Protein AF-A0A091QB45-F1 (afdb_monomer_lite)

pLDDT: mean 85.7, std 17.79, range [35.28, 98.19]

Secondary structure (DSSP, 8-state):
-EE-TTS-EE--PPPEEEEE-SSSS-EEEEES-HHHHHHHHT--SEEEEEEEE--SSSSPPEEEEEEEEE--------SSHHHHHHHHHHHHHHHHHHHHHHHHHHTS----PPPPPTTTGGGTB--S-SS--PBPEEEE-----SS---------S----S---

Foldseek 3Di:
DAADPVQDDDDDDWAKDWAQDPQARAIDIDTPFPVVVVVCVVFDFKKWFFFFDDDPDDDDTDTHTQDIDGDDDDDDDDDDVVSSVVVRHVVRVVVVVVVVVVVVVVPPPGDDDDDDTPVRLVRFWDPPTDRDIHGDMDGDHDDDDPDDDDDDPPPDDDDDDDDDD

Organism: Merops nubicus (NCBI:txid57421)

Radius of gyration: 21.07 Å; chains: 1; bounding box: 65×30×60 Å

InterPro domains:
  IPR012445 Autophagy-related protein 101 [PF07855] (48-118)
  IPR012445 Autophagy-related protein 101 [PTHR13292] (48-164)

Sequence (165 aa):
FHYKKEGTYSIGTVGTQDVDCDFIDFAYVRVSSEELDRALRKAVGEFKFYQKKKSRWPFSDECIPWELWTIKVNVVNLANEQERQICREKVGEKLCEKIINIVEVMNRHEYLPKMPTQSEVDNVFDTSLKDVQPYLYKISYQITDSLGTSVTTTMRRLIKDTLAL

Structure (mmCIF, N/CA/C/O backbone):
data_AF-A0A091QB45-F1
#
_entry.id   AF-A0A091QB45-F1
#
loop_
_atom_site.group_PDB
_atom_site.id
_atom_site.type_symbol
_atom_site.label_atom_id
_atom_site.label_alt_id
_atom_site.label_comp_id
_atom_site.label_asym_id
_atom_site.label_entity_id
_atom_site.label_seq_id
_atom_site.pdbx_PDB_ins_code
_atom_site.Cartn_x
_atom_site.Cartn_y
_atom_site.Cartn_z
_atom_site.occupancy
_atom_site.B_iso_or_equiv
_atom_site.auth_seq_id
_atom_site.auth_comp_id
_atom_site.auth_asym_id
_atom_site.auth_atom_id
_atom_site.pdbx_PDB_model_num
ATOM 1 N N . PHE A 1 1 ? 6.004 -5.350 -17.738 1.00 86.88 1 PHE A N 1
ATOM 2 C CA . PHE A 1 1 ? 6.402 -4.707 -19.011 1.00 86.88 1 PHE A CA 1
ATOM 3 C C . PHE A 1 1 ? 6.829 -5.784 -19.991 1.00 86.88 1 PHE A C 1
ATOM 5 O O . PHE A 1 1 ? 7.565 -6.680 -19.598 1.00 86.88 1 PHE A O 1
ATOM 12 N N . HIS A 1 2 ? 6.418 -5.691 -21.254 1.00 89.75 2 HIS A N 1
ATOM 13 C CA . HIS A 1 2 ? 6.908 -6.579 -22.312 1.00 89.75 2 HIS A CA 1
ATOM 14 C C . HIS A 1 2 ? 7.681 -5.763 -23.343 1.00 89.75 2 HIS A C 1
ATOM 16 O O . HIS A 1 2 ? 7.087 -5.051 -24.153 1.00 89.75 2 HIS A O 1
ATOM 22 N N . TYR A 1 3 ? 9.010 -5.838 -23.278 1.00 89.88 3 TYR A N 1
ATOM 23 C CA . TYR A 1 3 ? 9.901 -5.118 -24.185 1.00 89.88 3 TYR A CA 1
ATOM 24 C C . TYR A 1 3 ? 10.020 -5.829 -25.536 1.00 89.88 3 TYR A C 1
ATOM 26 O O . TYR A 1 3 ? 10.053 -7.059 -25.617 1.00 89.88 3 TYR A O 1
ATOM 34 N N . LYS A 1 4 ? 10.106 -5.036 -26.603 1.00 88.81 4 LYS A N 1
ATOM 35 C CA . LYS A 1 4 ? 10.367 -5.466 -27.980 1.00 88.81 4 LYS A CA 1
ATOM 36 C C . LYS A 1 4 ? 11.799 -5.090 -28.370 1.00 88.81 4 LYS A C 1
ATOM 38 O O . LYS A 1 4 ? 12.406 -4.210 -27.764 1.00 88.81 4 LYS A O 1
ATOM 43 N N . LYS A 1 5 ? 12.328 -5.723 -29.424 1.00 79.69 5 LYS A N 1
ATOM 44 C CA . LYS A 1 5 ? 13.725 -5.549 -29.882 1.00 79.69 5 LYS A CA 1
ATOM 45 C C . LYS A 1 5 ? 14.120 -4.096 -30.193 1.00 79.69 5 LYS A C 1
ATOM 47 O O . LYS A 1 5 ? 15.296 -3.771 -30.136 1.00 79.69 5 LYS A O 1
ATOM 52 N N . GLU A 1 6 ? 13.154 -3.233 -30.489 1.00 81.56 6 GLU A N 1
ATOM 53 C CA . GLU A 1 6 ? 13.356 -1.816 -30.827 1.00 81.56 6 GLU A CA 1
ATOM 54 C C . GLU A 1 6 ? 13.349 -0.886 -29.597 1.00 81.56 6 GLU A C 1
ATOM 56 O O . GLU A 1 6 ? 13.322 0.332 -29.736 1.00 81.56 6 GLU A O 1
ATOM 61 N N . GLY A 1 7 ? 13.319 -1.437 -28.377 1.00 78.62 7 GLY A N 1
ATOM 62 C CA . GLY A 1 7 ? 13.248 -0.658 -27.134 1.00 78.62 7 GLY A CA 1
ATOM 63 C C . GLY A 1 7 ? 11.843 -0.152 -26.785 1.00 78.62 7 GLY A C 1
ATOM 64 O O . GLY A 1 7 ? 11.644 0.410 -25.710 1.00 78.62 7 GLY A O 1
ATOM 65 N N . THR A 1 8 ? 10.853 -0.394 -27.647 1.00 88.44 8 THR A N 1
ATOM 66 C CA . THR A 1 8 ? 9.433 -0.170 -27.345 1.00 88.4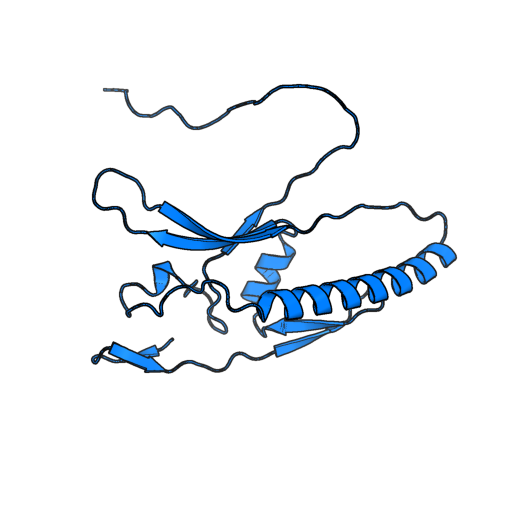4 8 THR A CA 1
ATOM 67 C C . THR A 1 8 ? 8.909 -1.231 -26.376 1.00 88.44 8 THR A C 1
ATOM 69 O O . THR A 1 8 ? 9.446 -2.338 -26.296 1.00 88.44 8 THR A O 1
ATOM 72 N N . TYR A 1 9 ? 7.850 -0.920 -25.628 1.00 92.19 9 TYR A N 1
ATOM 73 C CA . TYR A 1 9 ? 7.248 -1.856 -24.679 1.00 92.19 9 TYR A CA 1
ATOM 74 C C . TYR A 1 9 ? 5.724 -1.756 -24.659 1.00 92.19 9 TYR A C 1
ATOM 76 O O . TYR A 1 9 ? 5.150 -0.723 -24.998 1.00 92.19 9 TYR A O 1
ATOM 84 N N . SER A 1 10 ? 5.070 -2.836 -24.234 1.00 92.81 10 SER A N 1
ATOM 85 C CA . SER A 1 10 ? 3.671 -2.813 -23.806 1.00 92.81 10 SER A CA 1
ATOM 86 C C . SER A 1 10 ? 3.561 -2.974 -22.289 1.00 92.81 10 SER A C 1
ATOM 88 O O . SER A 1 10 ? 4.375 -3.649 -21.644 1.00 92.81 10 SER A O 1
ATOM 90 N N . ILE A 1 11 ? 2.541 -2.336 -21.720 1.00 93.12 11 ILE A N 1
ATOM 91 C CA . ILE A 1 11 ? 2.184 -2.424 -20.303 1.00 93.12 11 ILE A CA 1
ATOM 92 C C . ILE A 1 11 ? 0.936 -3.305 -20.202 1.00 93.12 11 ILE A C 1
ATOM 94 O O . ILE A 1 11 ? 0.018 -3.162 -21.008 1.00 93.12 11 ILE A O 1
ATOM 98 N N . GLY A 1 12 ? 0.939 -4.251 -19.263 1.00 91.94 12 GLY A N 1
ATOM 99 C CA . GLY A 1 12 ? -0.234 -5.074 -18.968 1.00 91.94 12 GLY A CA 1
ATOM 100 C C . GLY A 1 12 ? -1.300 -4.298 -18.193 1.00 91.94 12 GLY A C 1
ATOM 101 O O . GLY A 1 12 ? -1.115 -3.133 -17.844 1.00 91.94 12 GLY A O 1
ATOM 102 N N . THR A 1 13 ? -2.411 -4.958 -17.892 1.00 94.44 13 THR A N 1
ATOM 103 C CA . THR A 1 13 ? -3.476 -4.393 -17.056 1.00 94.44 13 THR A CA 1
ATOM 104 C C . THR A 1 13 ? -3.285 -4.834 -15.611 1.00 94.44 13 THR A C 1
ATOM 106 O O . THR A 1 13 ? -3.040 -6.009 -15.358 1.00 94.44 13 THR A O 1
ATOM 109 N N . VAL A 1 14 ? -3.424 -3.903 -14.667 1.00 95.94 14 VAL A N 1
ATOM 110 C CA . VAL A 1 14 ? -3.430 -4.212 -13.232 1.00 95.94 14 VAL A CA 1
ATOM 111 C C . VAL A 1 14 ? -4.880 -4.296 -12.769 1.00 95.94 14 VAL A C 1
ATOM 113 O O . VAL A 1 14 ? -5.616 -3.318 -12.876 1.00 95.94 14 VAL A O 1
ATOM 116 N N . GLY A 1 15 ? -5.293 -5.465 -12.278 1.00 96.44 15 GLY A N 1
ATOM 117 C CA . GLY A 1 15 ? -6.603 -5.636 -11.648 1.00 96.44 15 GLY A CA 1
ATOM 118 C C . GLY A 1 15 ? -6.627 -5.076 -10.224 1.00 96.44 15 GLY A C 1
ATOM 119 O O . GLY A 1 15 ? -5.595 -5.019 -9.552 1.00 96.44 15 GLY A O 1
ATOM 120 N N . THR A 1 16 ? -7.810 -4.723 -9.732 1.00 97.56 16 THR A N 1
ATOM 121 C CA . THR A 1 16 ? -8.045 -4.220 -8.369 1.00 97.56 16 THR A CA 1
ATOM 122 C C . THR A 1 16 ? -9.209 -4.953 -7.717 1.00 97.56 16 THR A C 1
ATOM 124 O O . THR A 1 16 ? -10.081 -5.463 -8.415 1.00 97.56 16 THR A O 1
ATOM 127 N N . GLN A 1 17 ? -9.226 -4.991 -6.388 1.00 97.50 17 GLN A N 1
ATOM 128 C CA . GLN A 1 17 ? -10.303 -5.595 -5.606 1.00 97.50 17 GLN A CA 1
ATOM 129 C C . GLN A 1 17 ? -10.567 -4.793 -4.332 1.00 97.50 17 GLN A C 1
ATOM 131 O O . GLN A 1 17 ? -9.618 -4.302 -3.710 1.00 97.50 17 GLN A O 1
ATOM 136 N N . ASP A 1 18 ? -11.838 -4.709 -3.957 1.00 97.62 18 ASP A N 1
ATOM 137 C CA . ASP A 1 18 ? -12.286 -4.185 -2.672 1.00 97.62 18 ASP A CA 1
ATOM 138 C C . ASP A 1 18 ? -12.094 -5.239 -1.576 1.00 97.62 18 ASP A C 1
ATOM 140 O O . ASP A 1 18 ? -12.287 -6.438 -1.798 1.00 97.62 18 ASP A O 1
ATOM 144 N N . VAL A 1 19 ? -11.678 -4.794 -0.394 1.00 97.62 19 VAL A N 1
ATOM 145 C CA . VAL A 1 19 ? -11.444 -5.637 0.777 1.00 97.62 19 VAL A CA 1
ATOM 146 C C . VAL A 1 19 ? -12.095 -4.992 1.987 1.00 97.62 19 VAL A C 1
ATOM 148 O O . VAL A 1 19 ? -11.677 -3.914 2.413 1.00 97.62 19 VAL A O 1
ATOM 151 N N . ASP A 1 20 ? -13.072 -5.685 2.559 1.00 98.06 20 ASP A N 1
ATOM 152 C CA . ASP A 1 20 ? -13.695 -5.300 3.820 1.00 98.06 20 ASP A CA 1
ATOM 153 C C . ASP A 1 20 ? -12.791 -5.674 5.003 1.00 98.06 20 ASP A C 1
ATOM 155 O O . ASP A 1 20 ? -12.187 -6.751 5.042 1.00 98.06 20 ASP A O 1
ATOM 159 N N . CYS A 1 21 ? -12.682 -4.776 5.980 1.00 97.19 21 CYS A N 1
ATOM 160 C CA . CYS A 1 21 ? -11.970 -5.042 7.223 1.00 97.19 21 CYS A CA 1
ATOM 161 C C . CYS A 1 21 ? -12.889 -5.732 8.243 1.00 97.19 21 CYS A C 1
ATOM 163 O O . CYS A 1 21 ? -13.944 -5.215 8.592 1.00 97.19 21 CYS A O 1
ATOM 165 N N . ASP A 1 22 ? -12.432 -6.840 8.831 1.00 96.44 22 ASP A N 1
ATOM 166 C CA . ASP A 1 22 ? -13.216 -7.562 9.850 1.00 96.44 22 ASP A CA 1
ATOM 167 C C . ASP A 1 22 ? -13.324 -6.806 11.190 1.00 96.44 22 ASP A C 1
ATOM 169 O O . ASP A 1 22 ? -14.275 -6.984 11.952 1.00 96.44 22 ASP A O 1
ATOM 173 N N . PHE A 1 23 ? -12.321 -5.981 11.513 1.00 95.94 23 PHE A N 1
ATOM 174 C CA . PHE A 1 23 ? -12.155 -5.366 12.840 1.00 95.94 23 PHE A CA 1
ATOM 175 C C . PHE A 1 23 ? -12.267 -3.844 12.846 1.00 95.94 23 PHE A C 1
ATOM 177 O O . PHE A 1 23 ? -12.072 -3.230 13.890 1.00 95.94 23 PHE A O 1
ATOM 184 N N . ILE A 1 24 ? -12.522 -3.221 11.701 1.00 97.38 24 ILE A N 1
ATOM 185 C CA . ILE A 1 24 ? -12.630 -1.769 11.544 1.00 97.38 24 ILE A CA 1
ATOM 186 C C . ILE A 1 24 ? -13.728 -1.538 10.521 1.00 97.38 24 ILE A C 1
ATOM 188 O O . ILE A 1 24 ? -13.771 -2.255 9.527 1.00 97.38 24 ILE A O 1
ATOM 192 N N . ASP A 1 25 ? -14.579 -0.543 10.734 1.00 97.38 25 ASP A N 1
ATOM 193 C CA . ASP A 1 25 ? -15.671 -0.256 9.806 1.00 97.38 25 ASP A CA 1
ATOM 194 C C . ASP A 1 25 ? -15.123 0.539 8.616 1.00 97.38 25 ASP A C 1
ATOM 196 O O . ASP A 1 25 ? -15.208 1.763 8.536 1.00 97.38 25 ASP A O 1
ATOM 200 N N . PHE A 1 26 ? -14.430 -0.186 7.739 1.00 98.19 26 PHE A N 1
ATOM 201 C CA . PHE A 1 26 ? -13.653 0.353 6.637 1.00 98.19 26 PHE A CA 1
ATOM 202 C C . PHE A 1 26 ? -13.467 -0.703 5.544 1.00 98.19 26 PHE A C 1
ATOM 204 O O . PHE A 1 26 ? -13.331 -1.891 5.838 1.00 98.19 26 PHE A O 1
ATOM 211 N N . ALA A 1 27 ? -13.383 -0.254 4.296 1.00 97.62 27 ALA A N 1
ATOM 212 C CA . ALA A 1 27 ? -12.994 -1.076 3.159 1.00 97.62 27 ALA A CA 1
ATOM 213 C C . ALA A 1 27 ? -11.870 -0.380 2.387 1.00 97.62 27 ALA A C 1
ATOM 215 O O . ALA A 1 27 ? -11.828 0.850 2.311 1.00 97.62 27 ALA A O 1
ATOM 216 N N . TYR A 1 28 ? -10.950 -1.156 1.817 1.00 97.12 28 TYR A N 1
ATOM 217 C CA . TYR A 1 28 ? -9.849 -0.629 1.014 1.00 97.12 28 TYR A CA 1
ATOM 218 C C . TYR A 1 28 ? -9.715 -1.350 -0.320 1.00 97.12 28 TYR A C 1
ATOM 220 O O . TYR A 1 28 ? -10.024 -2.531 -0.446 1.00 97.12 28 TYR A O 1
ATOM 228 N N . VAL A 1 29 ? -9.179 -0.639 -1.311 1.00 97.88 29 VAL A N 1
ATOM 229 C CA . VAL A 1 29 ? -8.835 -1.217 -2.610 1.00 97.88 29 VAL A CA 1
ATOM 230 C C . VAL A 1 29 ? -7.385 -1.682 -2.583 1.00 97.88 29 VAL A C 1
ATOM 232 O O . VAL A 1 29 ? -6.489 -0.930 -2.194 1.00 97.88 29 VAL A O 1
ATOM 235 N N . ARG A 1 30 ? -7.125 -2.903 -3.053 1.00 96.88 30 ARG A N 1
ATOM 236 C CA . ARG A 1 30 ? -5.765 -3.400 -3.323 1.00 96.88 30 ARG A CA 1
ATOM 237 C C . ARG A 1 30 ? -5.629 -3.903 -4.751 1.00 96.88 30 ARG A C 1
ATOM 239 O O . ARG A 1 30 ? -6.612 -4.258 -5.399 1.00 96.88 30 ARG A O 1
ATOM 246 N N . VAL A 1 31 ? -4.392 -3.993 -5.233 1.00 97.31 31 VAL A N 1
ATOM 247 C CA . VAL A 1 31 ? -4.109 -4.685 -6.495 1.00 97.31 31 VAL A CA 1
ATOM 248 C C . VAL A 1 31 ? -4.445 -6.174 -6.378 1.00 97.31 31 VAL A C 1
ATOM 250 O O . VAL A 1 31 ? -4.311 -6.790 -5.316 1.00 97.31 31 VAL A O 1
ATOM 253 N N . SER A 1 32 ? -4.882 -6.764 -7.485 1.00 97.25 32 SER A N 1
ATOM 254 C CA . SER A 1 32 ? -5.218 -8.186 -7.597 1.00 97.25 32 SER A CA 1
ATOM 255 C C . SER A 1 32 ? -3.958 -9.042 -7.711 1.00 97.25 32 SER A C 1
ATOM 257 O O . SER A 1 32 ? -3.680 -9.614 -8.757 1.00 97.25 32 SER A O 1
ATOM 259 N N . SER A 1 33 ? -3.164 -9.089 -6.638 1.00 96.94 33 SER A N 1
ATOM 260 C CA . SER A 1 33 ? -1.970 -9.930 -6.539 1.00 96.94 33 SER A CA 1
ATOM 261 C C . SER A 1 33 ? -1.878 -10.586 -5.165 1.00 96.94 33 SER A C 1
ATOM 263 O O . SER A 1 33 ? -1.631 -9.931 -4.151 1.00 96.94 33 SER A O 1
ATOM 265 N N . GLU A 1 34 ? -2.054 -11.904 -5.145 1.00 95.44 34 GLU A N 1
ATOM 266 C CA . GLU A 1 34 ? -2.001 -12.712 -3.922 1.00 95.44 34 GLU A CA 1
ATOM 267 C C . GLU A 1 34 ? -0.575 -12.874 -3.383 1.00 95.44 34 GLU A C 1
ATOM 269 O O . GLU A 1 34 ? -0.361 -12.965 -2.173 1.00 95.44 34 GLU A O 1
ATOM 274 N N . GLU A 1 35 ? 0.423 -12.887 -4.268 1.00 94.38 35 GLU A N 1
ATOM 275 C CA . GLU A 1 35 ? 1.833 -12.936 -3.872 1.00 94.38 35 GLU A CA 1
ATOM 276 C C . GLU A 1 35 ? 2.245 -11.649 -3.146 1.00 94.38 35 GLU A C 1
ATOM 278 O O . GLU A 1 35 ? 2.858 -11.720 -2.076 1.00 94.38 35 GLU A O 1
ATOM 283 N N . LEU A 1 36 ? 1.840 -10.485 -3.673 1.00 94.50 36 LEU A N 1
ATOM 284 C CA . LEU A 1 36 ? 2.091 -9.199 -3.028 1.00 94.50 36 LEU A CA 1
ATOM 285 C C . LEU A 1 36 ? 1.344 -9.091 -1.693 1.00 94.50 36 LEU A C 1
ATOM 287 O O . LEU A 1 36 ? 1.963 -8.771 -0.682 1.00 94.50 36 LEU A O 1
ATOM 291 N N . ASP A 1 37 ? 0.049 -9.417 -1.655 1.00 94.38 37 ASP A N 1
ATOM 292 C CA . ASP A 1 37 ? -0.753 -9.366 -0.423 1.00 94.38 37 ASP A CA 1
ATOM 293 C C . ASP A 1 37 ? -0.147 -10.233 0.691 1.00 94.38 37 ASP A C 1
ATOM 295 O O . ASP A 1 37 ? 0.038 -9.783 1.824 1.00 94.38 37 ASP A O 1
ATOM 299 N N . ARG A 1 38 ? 0.293 -11.451 0.353 1.00 91.94 38 ARG A N 1
ATOM 300 C CA . ARG A 1 38 ? 0.978 -12.341 1.299 1.00 91.94 38 ARG A CA 1
ATOM 301 C C . ARG A 1 38 ? 2.290 -11.755 1.817 1.00 91.94 38 ARG A C 1
ATOM 303 O O . ARG A 1 38 ? 2.633 -11.990 2.976 1.00 91.94 38 ARG A O 1
ATOM 310 N N . ALA A 1 39 ? 3.048 -11.043 0.983 1.00 88.88 39 ALA A N 1
ATOM 311 C CA . ALA A 1 39 ? 4.278 -10.380 1.408 1.00 88.88 39 ALA A CA 1
ATOM 312 C C . ALA A 1 39 ? 3.983 -9.215 2.367 1.00 88.88 39 ALA A C 1
ATOM 314 O O . ALA A 1 39 ? 4.639 -9.103 3.403 1.00 88.88 39 ALA A O 1
ATOM 315 N N . LEU A 1 40 ? 2.962 -8.406 2.064 1.00 90.25 40 LEU A N 1
ATOM 316 C CA . LEU A 1 40 ? 2.545 -7.267 2.887 1.00 90.25 40 LEU A CA 1
ATOM 317 C C . LEU A 1 40 ? 1.989 -7.701 4.250 1.00 90.25 40 LEU A C 1
ATOM 319 O O . LEU A 1 40 ? 2.329 -7.114 5.271 1.00 90.25 40 LEU A O 1
ATOM 323 N N . ARG A 1 41 ? 1.210 -8.786 4.315 1.00 86.94 41 ARG A N 1
ATOM 324 C CA . ARG A 1 41 ? 0.667 -9.296 5.591 1.00 86.94 41 ARG A CA 1
ATOM 325 C C . ARG A 1 41 ? 1.734 -9.749 6.588 1.00 86.94 41 ARG A C 1
ATOM 327 O O . ARG A 1 41 ? 1.463 -9.799 7.783 1.00 86.94 41 ARG A O 1
ATOM 334 N N . LYS A 1 42 ? 2.940 -10.091 6.122 1.00 81.00 42 LYS A N 1
ATOM 335 C CA . LYS A 1 42 ? 4.049 -10.506 6.997 1.00 81.00 42 LYS A CA 1
ATOM 336 C C . LYS A 1 42 ? 4.757 -9.333 7.673 1.00 81.00 42 LYS A C 1
ATOM 338 O O . LYS A 1 42 ? 5.465 -9.560 8.650 1.00 81.00 42 LYS A O 1
ATOM 343 N N . ALA A 1 43 ? 4.615 -8.114 7.153 1.00 71.69 43 ALA A N 1
ATOM 344 C CA . ALA A 1 43 ? 5.313 -6.943 7.661 1.00 71.69 43 ALA A CA 1
ATOM 345 C C . ALA A 1 43 ? 4.454 -5.688 7.480 1.00 71.69 43 ALA A C 1
ATOM 347 O O . ALA A 1 43 ? 4.208 -5.251 6.361 1.00 71.69 43 ALA A O 1
ATOM 348 N N . VAL A 1 44 ? 4.056 -5.071 8.591 1.00 70.88 44 VAL A N 1
ATOM 349 C CA . VAL A 1 44 ? 3.390 -3.764 8.598 1.00 70.88 44 VAL A CA 1
ATOM 350 C C . VAL A 1 44 ? 4.325 -2.770 9.279 1.00 70.88 44 VAL A C 1
ATOM 352 O O . VAL A 1 44 ? 4.775 -3.017 10.397 1.00 70.88 44 VAL A O 1
ATOM 355 N N . GLY A 1 45 ? 4.658 -1.669 8.603 1.00 77.81 45 GLY A N 1
ATOM 356 C CA . GLY A 1 45 ? 5.577 -0.670 9.144 1.00 77.81 45 GLY A CA 1
ATOM 357 C C . GLY A 1 45 ? 5.918 0.451 8.162 1.00 77.81 45 GLY A C 1
ATOM 358 O O . GLY A 1 45 ? 5.040 1.052 7.552 1.00 77.81 45 GLY A O 1
ATOM 359 N N . GLU A 1 46 ? 7.203 0.756 8.051 1.00 85.62 46 GLU A N 1
ATOM 360 C CA . GLU A 1 46 ? 7.799 1.686 7.100 1.00 85.62 46 GLU A CA 1
ATOM 361 C C . GLU A 1 46 ? 7.948 1.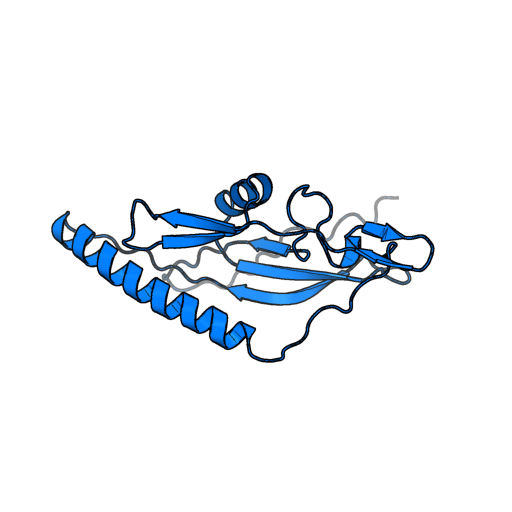042 5.717 1.00 85.62 46 GLU A C 1
ATOM 363 O O . GLU A 1 46 ? 8.520 -0.041 5.593 1.00 85.62 46 GLU A O 1
ATOM 368 N N . PHE A 1 47 ? 7.484 1.744 4.686 1.00 92.12 47 PHE A N 1
ATOM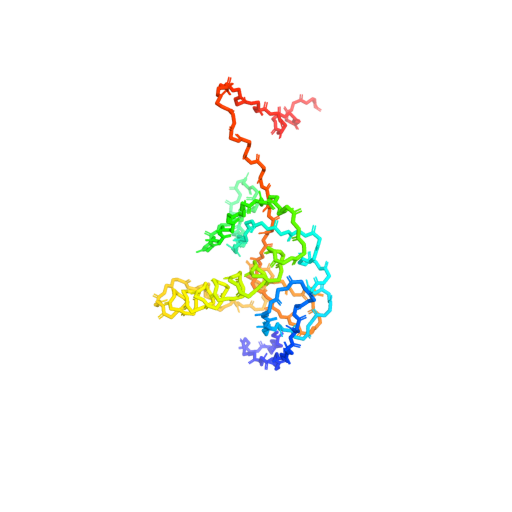 369 C CA . PHE A 1 47 ? 7.594 1.366 3.282 1.00 92.12 47 PHE A CA 1
ATOM 370 C C . PHE A 1 47 ? 8.595 2.281 2.591 1.00 92.12 47 PHE A C 1
ATOM 372 O O . PHE A 1 47 ? 8.404 3.493 2.520 1.00 92.12 47 PHE A O 1
ATOM 379 N N . LYS A 1 48 ? 9.661 1.696 2.054 1.00 94.50 48 LYS A N 1
ATOM 380 C CA . LYS A 1 48 ? 10.710 2.420 1.341 1.00 94.50 48 LYS A CA 1
ATOM 381 C C . LYS A 1 48 ? 10.755 1.983 -0.110 1.00 94.50 48 LYS A C 1
ATOM 383 O O . LYS A 1 48 ? 11.112 0.833 -0.369 1.00 94.50 48 LYS A O 1
ATOM 388 N N . PHE A 1 49 ? 10.500 2.897 -1.037 1.00 96.12 49 PHE A N 1
ATOM 389 C CA . PHE A 1 49 ? 10.725 2.671 -2.461 1.00 96.12 49 PHE A CA 1
ATOM 390 C C . PHE A 1 49 ? 12.127 3.127 -2.858 1.00 96.12 49 PHE A C 1
ATOM 392 O O . PHE A 1 49 ? 12.633 4.144 -2.375 1.00 96.12 49 PHE A O 1
ATOM 399 N N . TYR A 1 50 ? 12.796 2.344 -3.702 1.00 95.94 50 TYR A N 1
ATOM 400 C CA . TYR A 1 50 ? 14.183 2.603 -4.081 1.00 95.94 50 TYR A CA 1
ATOM 401 C C . TYR A 1 50 ? 14.478 2.229 -5.534 1.00 95.94 50 TYR A C 1
ATOM 403 O O . TYR A 1 50 ? 13.697 1.553 -6.194 1.00 95.94 50 TYR A O 1
ATOM 411 N N . GLN A 1 51 ? 15.627 2.677 -6.034 1.00 94.94 51 GLN A N 1
ATOM 412 C CA . GLN A 1 51 ? 16.223 2.189 -7.275 1.00 94.94 51 GLN A CA 1
ATOM 413 C C . GLN A 1 51 ? 17.601 1.603 -6.981 1.00 94.94 51 GLN A C 1
ATOM 415 O O . GLN A 1 51 ? 18.315 2.080 -6.095 1.00 94.94 51 GLN A O 1
ATOM 420 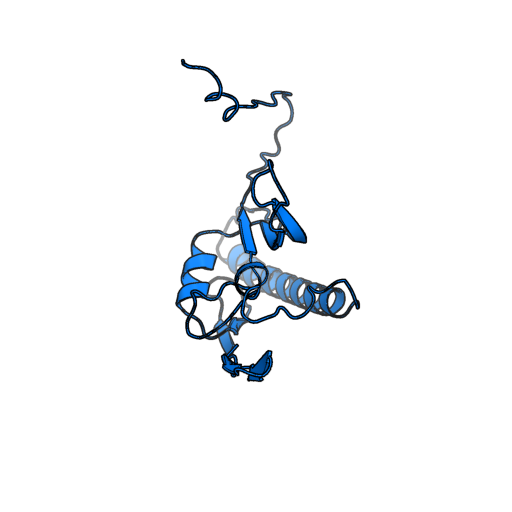N N . LYS A 1 52 ? 17.990 0.576 -7.735 1.00 93.31 52 LYS A N 1
ATOM 421 C CA . LYS A 1 52 ? 19.354 0.047 -7.705 1.00 93.31 52 LYS A CA 1
ATOM 422 C C . LYS A 1 52 ? 20.219 0.888 -8.632 1.00 93.31 52 LYS A C 1
ATOM 424 O O . LYS A 1 52 ? 19.963 0.968 -9.833 1.00 93.31 52 LYS A O 1
ATOM 429 N N . LYS A 1 53 ? 21.267 1.497 -8.094 1.00 85.94 53 LYS A N 1
ATOM 430 C CA . LYS A 1 53 ? 22.297 2.148 -8.898 1.00 85.94 53 LYS A CA 1
ATOM 431 C C . LYS A 1 53 ? 23.473 1.194 -9.033 1.00 85.94 53 LYS A C 1
ATOM 433 O O . LYS A 1 53 ? 24.150 0.911 -8.047 1.00 85.94 53 LYS A O 1
ATOM 438 N N . LYS A 1 54 ? 23.716 0.729 -10.264 1.00 76.38 54 LYS A N 1
ATOM 439 C CA . LYS A 1 54 ? 24.908 -0.062 -10.582 1.00 76.38 54 LYS A CA 1
ATOM 440 C C . LYS A 1 54 ? 26.141 0.787 -10.323 1.00 76.38 54 LYS A C 1
ATOM 442 O O . LYS A 1 54 ? 26.300 1.857 -10.923 1.00 76.38 54 LYS A O 1
ATOM 447 N N . SER A 1 55 ? 26.986 0.331 -9.411 1.00 69.50 55 SER A N 1
ATOM 448 C CA . SER A 1 55 ? 28.188 1.075 -9.066 1.00 69.50 55 SER A CA 1
ATOM 449 C C . SER A 1 55 ? 29.245 0.922 -10.158 1.00 69.50 55 SER A C 1
ATOM 451 O O . SER A 1 55 ? 29.441 -0.157 -10.718 1.00 69.50 55 SER A O 1
ATOM 453 N N . ARG A 1 56 ? 29.955 2.008 -10.473 1.00 70.50 56 ARG A N 1
ATOM 454 C CA . ARG A 1 56 ? 31.155 1.950 -11.315 1.00 70.50 56 ARG A CA 1
ATOM 455 C C . ARG A 1 56 ? 32.363 1.819 -10.395 1.00 70.50 56 ARG A C 1
ATOM 457 O O . ARG A 1 56 ? 33.004 2.824 -10.155 1.00 70.50 56 ARG A O 1
ATOM 464 N N . TRP A 1 57 ? 32.581 0.604 -9.880 1.00 64.62 57 TRP A N 1
ATOM 465 C CA . TRP A 1 57 ? 33.799 0.063 -9.241 1.00 64.62 57 TRP A CA 1
ATOM 466 C C . TRP A 1 57 ? 34.568 0.984 -8.246 1.00 64.62 57 TRP A C 1
ATOM 468 O O . TRP A 1 57 ? 35.021 2.049 -8.655 1.00 64.62 57 TRP A O 1
ATOM 478 N N . PRO A 1 58 ? 34.837 0.599 -6.975 1.00 64.38 58 PRO A N 1
ATOM 479 C CA . PRO A 1 58 ? 34.665 -0.702 -6.321 1.00 64.38 58 PRO A CA 1
ATOM 480 C C . PRO A 1 58 ? 33.660 -0.653 -5.147 1.00 64.38 58 PRO A C 1
ATOM 482 O O . PRO A 1 58 ? 33.970 -1.100 -4.045 1.00 64.38 58 PRO A O 1
ATOM 485 N N . PHE A 1 59 ? 32.461 -0.100 -5.344 1.00 62.50 59 PHE A N 1
ATOM 486 C CA . PHE A 1 59 ? 31.416 -0.100 -4.306 1.00 62.50 59 PHE A CA 1
ATOM 487 C C . PHE A 1 59 ? 30.298 -1.084 -4.656 1.00 62.50 59 PHE A C 1
ATOM 489 O O . PHE A 1 59 ? 30.086 -1.395 -5.827 1.00 62.50 59 PHE A O 1
ATOM 496 N N . SER A 1 60 ? 29.596 -1.594 -3.644 1.00 67.81 60 SER A N 1
ATOM 497 C CA . SER A 1 60 ? 28.413 -2.436 -3.843 1.00 67.81 60 SER A CA 1
ATOM 498 C C . SER A 1 60 ? 27.302 -1.657 -4.545 1.00 67.81 60 SER A C 1
ATOM 500 O O . SER A 1 60 ? 27.233 -0.435 -4.413 1.00 67.81 60 SER A O 1
ATOM 502 N N . ASP A 1 61 ? 26.408 -2.358 -5.240 1.00 71.81 61 ASP A N 1
ATOM 503 C CA . ASP A 1 61 ? 25.191 -1.750 -5.780 1.00 71.81 61 ASP A CA 1
ATOM 504 C C . ASP A 1 61 ? 24.419 -1.022 -4.672 1.00 71.81 61 ASP A C 1
ATOM 506 O O . ASP A 1 61 ? 24.147 -1.572 -3.601 1.00 71.81 61 ASP A O 1
ATOM 510 N N . GLU A 1 62 ? 24.078 0.239 -4.928 1.00 82.56 62 GLU A N 1
ATOM 511 C CA . GLU A 1 62 ? 23.422 1.093 -3.944 1.00 82.56 62 GLU A CA 1
ATOM 512 C C . GLU A 1 62 ? 21.908 1.057 -4.138 1.00 82.56 62 GLU A C 1
ATOM 514 O O . GLU A 1 62 ? 21.400 1.246 -5.245 1.00 82.56 62 GLU A O 1
ATOM 519 N N . CYS A 1 63 ? 21.172 0.849 -3.045 1.00 90.31 63 CYS A N 1
ATOM 520 C CA . CYS A 1 63 ? 19.721 1.016 -3.014 1.00 90.31 63 CYS A CA 1
ATOM 521 C C . CYS A 1 63 ? 19.398 2.459 -2.620 1.00 90.31 63 CYS A C 1
ATOM 523 O O . CYS A 1 63 ? 19.365 2.780 -1.428 1.00 90.31 63 CYS A O 1
ATOM 525 N N . ILE A 1 64 ? 19.159 3.313 -3.612 1.00 92.44 64 ILE A N 1
ATOM 526 C CA . ILE A 1 64 ? 18.887 4.737 -3.408 1.00 92.44 64 ILE A CA 1
ATOM 527 C C . ILE A 1 64 ? 17.384 4.916 -3.180 1.00 92.44 64 ILE A C 1
ATOM 529 O O . ILE A 1 64 ? 16.614 4.668 -4.113 1.00 92.44 64 ILE A O 1
ATOM 533 N N . PRO A 1 65 ? 16.944 5.293 -1.964 1.00 94.75 65 PRO A N 1
ATOM 534 C CA . PRO A 1 65 ? 15.538 5.551 -1.714 1.00 94.75 65 PRO A CA 1
ATOM 535 C C . PRO A 1 65 ? 15.103 6.820 -2.440 1.00 94.75 65 PRO A C 1
ATOM 537 O O . PRO A 1 65 ? 15.828 7.814 -2.437 1.00 94.75 65 PRO A O 1
ATOM 540 N N . TRP A 1 66 ? 13.921 6.777 -3.037 1.00 94.88 66 TRP A N 1
ATOM 541 C CA . TRP A 1 66 ? 13.308 7.944 -3.672 1.00 94.88 66 TRP A CA 1
ATOM 542 C C . TRP A 1 66 ? 11.964 8.311 -3.039 1.00 94.88 66 TRP A C 1
ATOM 544 O O . TRP A 1 66 ? 11.529 9.444 -3.193 1.00 94.88 66 TRP A O 1
ATOM 554 N N . GLU A 1 67 ? 11.360 7.403 -2.268 1.00 95.50 67 GLU A N 1
ATOM 555 C CA . GLU A 1 67 ? 10.133 7.669 -1.520 1.00 95.50 67 GLU A CA 1
ATOM 556 C C . GLU A 1 67 ? 10.078 6.814 -0.243 1.00 95.50 67 GLU A C 1
ATOM 558 O O . GLU A 1 67 ? 10.522 5.658 -0.222 1.00 95.50 67 GLU A O 1
ATOM 563 N N . LEU A 1 68 ? 9.567 7.402 0.842 1.00 94.25 68 LEU A N 1
ATOM 564 C CA . LEU A 1 68 ? 9.495 6.788 2.167 1.00 94.25 68 LEU A CA 1
ATOM 565 C C . LEU A 1 68 ? 8.149 7.098 2.827 1.00 94.25 68 LEU A C 1
ATOM 567 O O . LEU A 1 68 ? 7.831 8.258 3.076 1.00 94.25 68 LEU A O 1
ATOM 571 N N . TRP A 1 69 ? 7.411 6.052 3.190 1.00 95.00 69 TRP A N 1
ATOM 572 C CA . TRP A 1 69 ? 6.145 6.146 3.911 1.00 95.00 69 TRP A CA 1
ATOM 573 C C . TRP A 1 69 ? 6.268 5.493 5.282 1.00 95.00 69 TRP A C 1
ATOM 575 O O . TRP A 1 69 ? 6.538 4.297 5.392 1.00 95.00 69 TRP A O 1
ATOM 585 N N . THR A 1 70 ? 6.030 6.260 6.344 1.00 93.31 70 THR A N 1
ATOM 586 C CA . THR A 1 70 ? 6.093 5.761 7.724 1.00 93.31 70 THR A CA 1
ATOM 587 C C . THR A 1 70 ? 4.705 5.756 8.351 1.00 93.31 70 THR A C 1
ATOM 589 O O . THR A 1 70 ? 4.088 6.808 8.518 1.00 93.31 70 THR A O 1
ATOM 592 N N . ILE A 1 71 ? 4.240 4.580 8.776 1.00 92.38 71 ILE A N 1
ATOM 593 C CA . ILE A 1 71 ? 2.997 4.433 9.538 1.00 92.38 71 ILE A CA 1
ATOM 594 C C . ILE A 1 71 ? 3.344 4.322 11.022 1.00 92.38 71 ILE A C 1
ATOM 596 O O . ILE A 1 71 ? 4.038 3.398 11.442 1.00 92.38 71 ILE A O 1
ATOM 600 N N . LYS A 1 72 ? 2.849 5.267 11.825 1.00 91.00 72 LYS A N 1
ATOM 601 C CA . LYS A 1 72 ? 2.965 5.226 13.287 1.00 91.00 72 LYS A CA 1
ATOM 602 C C . LYS A 1 72 ? 1.659 4.716 13.875 1.00 91.00 72 LYS A C 1
ATOM 604 O O . LYS A 1 72 ? 0.609 5.307 13.633 1.00 91.00 72 LYS A O 1
ATOM 609 N N . VAL A 1 73 ? 1.739 3.644 14.653 1.00 90.25 73 VAL A N 1
ATOM 610 C CA . VAL A 1 73 ? 0.581 2.999 15.276 1.00 90.25 73 VAL A CA 1
ATOM 611 C C . VAL A 1 73 ? 0.697 3.140 16.786 1.00 90.25 73 VAL A C 1
ATOM 613 O O . VAL A 1 73 ? 1.749 2.856 17.354 1.00 90.25 73 VAL A O 1
ATOM 616 N N . ASN A 1 74 ? -0.384 3.575 17.429 1.00 91.06 74 ASN A N 1
ATOM 617 C CA . ASN A 1 74 ? -0.526 3.537 18.878 1.00 91.06 74 ASN A CA 1
ATOM 618 C C . ASN A 1 74 ? -1.609 2.517 19.232 1.00 91.06 74 ASN A C 1
ATOM 620 O O . ASN A 1 74 ? -2.735 2.631 18.747 1.00 91.06 74 ASN A O 1
ATOM 624 N N . VAL A 1 75 ? -1.266 1.529 20.054 1.00 91.38 75 VAL A N 1
ATOM 625 C CA . VAL A 1 75 ? -2.199 0.483 20.477 1.00 91.38 75 VAL A CA 1
ATOM 626 C C . VAL A 1 75 ? -2.839 0.909 21.790 1.00 91.38 75 VAL A C 1
ATOM 628 O O . VAL A 1 75 ? -2.146 1.200 22.762 1.00 91.38 75 VAL A O 1
ATOM 631 N N . VAL A 1 76 ? -4.169 0.940 21.816 1.00 92.88 76 VAL A N 1
ATOM 632 C CA . VAL A 1 76 ? -4.953 1.291 23.004 1.00 92.88 76 VAL A CA 1
ATOM 633 C C . VAL A 1 76 ? -5.699 0.068 23.524 1.00 92.88 76 VAL A C 1
ATOM 635 O O . VAL A 1 76 ? -6.183 -0.752 22.744 1.00 92.88 76 VAL A O 1
ATOM 638 N N . ASN A 1 77 ? -5.806 -0.042 24.846 1.00 95.94 77 ASN A N 1
ATOM 639 C CA . ASN A 1 77 ? -6.630 -1.058 25.494 1.00 95.94 77 ASN A CA 1
ATOM 640 C C . ASN A 1 77 ? -8.038 -0.501 25.711 1.00 95.94 77 ASN A C 1
ATOM 642 O O . ASN A 1 77 ? -8.185 0.624 26.184 1.00 95.94 77 ASN A O 1
ATOM 646 N N . LEU A 1 78 ? -9.056 -1.295 25.383 1.00 96.62 78 LEU A N 1
ATOM 647 C CA . LEU A 1 78 ? -10.467 -0.938 25.546 1.00 96.62 78 LEU A CA 1
ATOM 648 C C . LEU A 1 78 ? -11.067 -1.760 26.686 1.00 96.62 78 LEU A C 1
ATOM 650 O O . LEU A 1 78 ? -10.741 -2.940 26.833 1.00 96.62 78 LEU A O 1
ATOM 654 N N . ALA A 1 79 ? -11.927 -1.147 27.495 1.00 96.31 79 ALA A N 1
ATOM 655 C CA . ALA A 1 79 ? -12.427 -1.759 28.721 1.00 96.31 79 ALA A CA 1
ATOM 656 C C . ALA A 1 79 ? -13.563 -2.763 28.473 1.00 96.31 79 ALA A C 1
ATOM 658 O O . ALA A 1 79 ? -13.777 -3.667 29.280 1.00 96.31 79 ALA A O 1
ATOM 659 N N . ASN A 1 80 ? -14.322 -2.595 27.388 1.00 97.50 80 ASN A N 1
ATOM 660 C CA . ASN A 1 80 ? -15.513 -3.393 27.107 1.00 97.50 80 ASN A CA 1
ATOM 661 C C . ASN A 1 80 ? -15.876 -3.398 25.611 1.00 97.50 80 ASN A C 1
ATOM 663 O O . ASN A 1 80 ? -15.274 -2.707 24.789 1.00 97.50 80 ASN A O 1
ATOM 667 N N . GLU A 1 81 ? -16.887 -4.194 25.267 1.00 97.44 81 GLU A N 1
ATOM 668 C CA . GLU A 1 81 ? -17.346 -4.359 23.888 1.00 97.44 81 GLU A CA 1
ATOM 669 C C . GLU A 1 81 ? -18.020 -3.103 23.318 1.00 97.44 81 GLU A C 1
ATOM 671 O O . GLU A 1 81 ? -17.885 -2.821 22.132 1.00 97.44 81 GLU A O 1
ATOM 676 N N . GLN A 1 82 ? -18.685 -2.297 24.149 1.00 97.62 82 GLN A N 1
ATOM 677 C CA . GLN A 1 82 ? -19.288 -1.041 23.699 1.00 97.62 82 GLN A CA 1
ATOM 678 C C . GLN A 1 82 ? -18.214 -0.044 23.239 1.00 97.62 82 GLN A C 1
ATOM 680 O O . GLN A 1 82 ? -18.335 0.551 22.169 1.00 97.62 82 GLN A O 1
ATOM 685 N N . GLU A 1 83 ? -17.129 0.100 24.003 1.00 97.69 83 GLU A N 1
ATOM 686 C CA . GLU A 1 83 ? -15.966 0.893 23.596 1.00 97.69 83 GLU A CA 1
ATOM 687 C C . GLU A 1 83 ? -15.293 0.321 22.350 1.00 97.69 83 GLU A C 1
ATOM 689 O O . GLU A 1 83 ? -14.854 1.093 21.497 1.00 97.69 83 GLU A O 1
ATOM 694 N N . ARG A 1 84 ? -15.243 -1.014 22.212 1.00 97.38 84 ARG A N 1
ATOM 695 C CA . ARG A 1 84 ? -14.757 -1.666 20.991 1.00 97.38 84 ARG A CA 1
ATOM 696 C C . ARG A 1 84 ? -15.562 -1.219 19.779 1.00 97.38 84 ARG A C 1
ATOM 698 O O . ARG A 1 84 ? -14.941 -0.749 18.834 1.00 97.38 84 ARG A O 1
ATOM 705 N N . GLN A 1 85 ? -16.891 -1.298 19.808 1.00 97.69 85 GLN A N 1
ATOM 706 C CA . GLN A 1 85 ? -17.722 -0.899 18.663 1.00 97.69 85 GLN A CA 1
ATOM 707 C C . GLN A 1 85 ? -17.533 0.581 18.301 1.00 97.69 85 GLN A C 1
ATOM 709 O O . GLN A 1 85 ? -17.245 0.896 17.152 1.00 97.69 85 GLN A O 1
ATOM 714 N N . ILE A 1 86 ? -17.536 1.479 19.292 1.00 97.38 86 ILE A N 1
ATOM 715 C CA . ILE A 1 86 ? -17.265 2.909 19.059 1.00 97.38 86 ILE A CA 1
ATOM 716 C C . ILE A 1 86 ? -15.863 3.125 18.460 1.00 97.38 86 ILE A C 1
ATOM 718 O O . ILE A 1 86 ? -15.660 3.998 17.617 1.00 97.38 86 ILE A O 1
ATOM 722 N N . CYS A 1 87 ? -14.866 2.360 18.912 1.00 97.81 87 CYS A N 1
ATOM 723 C CA . CYS A 1 87 ? -13.505 2.445 18.393 1.00 97.81 87 CYS A CA 1
ATOM 724 C C . CYS A 1 87 ? -13.422 1.972 16.934 1.00 97.81 87 CYS A C 1
ATOM 726 O O . CYS A 1 87 ? -12.736 2.612 16.141 1.00 97.81 87 CYS A O 1
ATOM 728 N N . ARG A 1 88 ? -14.144 0.906 16.560 1.00 97.69 88 ARG A N 1
ATOM 729 C CA . ARG A 1 88 ? -14.192 0.395 15.178 1.00 97.69 88 ARG A CA 1
ATOM 730 C C . ARG A 1 88 ? -14.660 1.460 14.189 1.00 97.69 88 ARG A C 1
ATOM 732 O O . ARG A 1 88 ? -13.980 1.671 13.185 1.00 97.69 88 ARG A O 1
ATOM 739 N N . GLU A 1 89 ? -15.746 2.158 14.514 1.00 98.12 89 GLU A N 1
ATOM 740 C CA . GLU A 1 89 ? -16.296 3.254 13.704 1.00 98.12 89 GLU A CA 1
ATOM 741 C C . GLU A 1 89 ? -15.297 4.418 13.599 1.00 98.12 89 GLU A C 1
ATOM 743 O O . GLU A 1 89 ? -14.900 4.826 12.506 1.00 98.12 89 GLU A O 1
ATOM 748 N N . LYS A 1 90 ? -14.796 4.906 14.743 1.00 97.88 90 LYS A N 1
ATOM 749 C CA . LYS A 1 90 ? -13.872 6.055 14.791 1.00 97.88 90 LYS A CA 1
ATOM 750 C C . LYS A 1 90 ? -12.549 5.793 14.078 1.00 97.88 90 LYS A C 1
ATOM 752 O O . LYS A 1 90 ? -11.995 6.695 13.451 1.00 97.88 90 LYS A O 1
ATOM 757 N N . VAL A 1 91 ? -11.999 4.585 14.194 1.00 97.75 91 VAL A N 1
ATOM 758 C CA . VAL A 1 91 ? -10.777 4.216 13.469 1.00 97.75 91 VAL A CA 1
ATOM 759 C C . VAL A 1 91 ? -11.055 4.157 11.967 1.00 97.75 91 VAL A C 1
ATOM 761 O O . VAL A 1 91 ? -10.212 4.620 11.201 1.00 97.75 91 VAL A O 1
ATOM 764 N N . GLY A 1 92 ? -12.230 3.676 11.549 1.00 98.06 92 GLY A N 1
ATOM 765 C CA . GLY A 1 92 ? -12.666 3.710 10.151 1.00 98.06 92 GLY A CA 1
ATOM 766 C C . GLY A 1 92 ? -12.675 5.129 9.580 1.00 98.06 92 GLY A C 1
ATOM 767 O O . GLY A 1 92 ? -12.015 5.392 8.575 1.00 98.06 92 GLY A O 1
ATOM 768 N N . GLU A 1 93 ? -13.300 6.079 10.281 1.00 97.94 93 GLU A N 1
ATOM 769 C CA . GLU A 1 93 ? -13.290 7.503 9.902 1.00 97.94 93 GLU A CA 1
ATOM 770 C C . GLU A 1 93 ? -11.862 8.059 9.775 1.00 97.94 93 GLU A C 1
ATOM 772 O O . GLU A 1 93 ? -11.529 8.756 8.811 1.00 97.94 93 GLU A O 1
ATOM 777 N N . LYS A 1 94 ? -10.974 7.711 10.716 1.00 97.56 94 LYS A N 1
ATOM 778 C CA . LYS A 1 94 ? -9.569 8.135 10.664 1.00 97.56 94 LYS A CA 1
ATOM 779 C C . LYS A 1 94 ? -8.798 7.511 9.514 1.00 97.56 94 LYS A C 1
ATOM 781 O O . LYS A 1 94 ? -7.957 8.196 8.934 1.00 97.56 94 LYS A 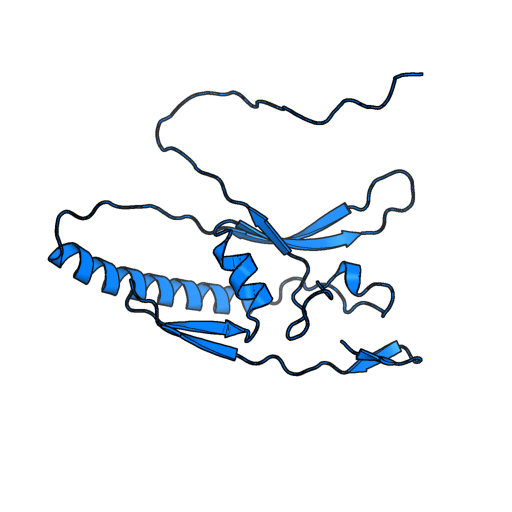O 1
ATOM 786 N N . LEU A 1 95 ? -9.069 6.263 9.146 1.00 97.62 95 LEU A N 1
ATOM 787 C CA . LEU A 1 95 ? -8.470 5.661 7.958 1.00 97.62 95 LEU A CA 1
ATOM 788 C C . LEU A 1 95 ? -8.945 6.358 6.681 1.00 97.62 95 LEU A C 1
ATOM 790 O O . LEU A 1 95 ? -8.099 6.662 5.843 1.00 97.62 95 LEU A O 1
ATOM 794 N N . CYS A 1 96 ? -10.229 6.716 6.567 1.00 97.62 96 CYS A N 1
ATOM 795 C CA . CYS A 1 96 ? -10.739 7.520 5.449 1.00 97.62 96 CYS A CA 1
ATOM 796 C C . CYS A 1 96 ? -9.958 8.834 5.298 1.00 97.62 96 CYS A C 1
ATOM 798 O O . CYS A 1 96 ? -9.451 9.134 4.216 1.00 97.62 96 CYS A O 1
ATOM 800 N N . GLU A 1 97 ? -9.781 9.582 6.396 1.00 97.44 97 GLU A N 1
ATOM 801 C CA . GLU A 1 97 ? -8.961 10.801 6.402 1.00 97.44 97 GLU A CA 1
ATOM 802 C C . GLU A 1 97 ? -7.528 10.516 5.919 1.00 97.44 97 GLU A C 1
ATOM 804 O O . GLU A 1 97 ? -6.955 11.293 5.154 1.00 97.44 97 GLU A O 1
ATOM 809 N N . LYS A 1 98 ? -6.911 9.406 6.348 1.00 97.25 98 LYS A N 1
ATOM 810 C CA . LYS A 1 98 ? -5.543 9.051 5.935 1.00 97.25 98 LYS A CA 1
ATOM 811 C C . LYS A 1 98 ? -5.441 8.650 4.469 1.00 97.25 98 LYS A C 1
ATOM 813 O O . LYS A 1 98 ? -4.466 9.045 3.838 1.00 97.25 98 LYS A O 1
ATOM 818 N N . ILE A 1 99 ? -6.425 7.947 3.914 1.00 97.25 99 ILE A N 1
ATOM 819 C CA . ILE A 1 99 ? -6.446 7.634 2.481 1.00 97.25 99 ILE A CA 1
ATOM 820 C C . ILE A 1 99 ? -6.551 8.911 1.648 1.00 97.25 99 ILE A C 1
ATOM 822 O O . ILE A 1 99 ? -5.794 9.062 0.691 1.00 97.25 99 ILE A O 1
ATOM 826 N N . ILE A 1 100 ? -7.406 9.861 2.041 1.00 96.88 100 ILE A N 1
ATOM 827 C CA . ILE A 1 100 ? -7.499 11.164 1.364 1.00 96.88 100 ILE A CA 1
ATOM 828 C C . ILE A 1 100 ? -6.137 11.869 1.381 1.00 96.88 100 ILE A C 1
ATOM 830 O O . ILE A 1 100 ? -5.648 12.275 0.330 1.00 96.88 100 ILE A O 1
ATOM 834 N N . ASN A 1 101 ? -5.471 11.916 2.540 1.00 95.81 101 ASN A N 1
ATOM 835 C CA . ASN A 1 101 ? -4.129 12.499 2.651 1.00 95.81 101 ASN A CA 1
ATOM 836 C C . ASN A 1 101 ? -3.103 11.808 1.733 1.00 95.81 101 ASN A C 1
ATOM 838 O O . ASN A 1 101 ? -2.268 12.484 1.136 1.00 95.81 101 ASN A O 1
ATOM 842 N N . ILE A 1 102 ? -3.146 10.474 1.610 1.00 95.31 102 ILE A N 1
ATOM 843 C CA . ILE A 1 102 ? -2.262 9.734 0.696 1.00 95.31 102 ILE A CA 1
ATOM 844 C C . ILE A 1 102 ? -2.513 10.185 -0.744 1.00 95.31 102 ILE A C 1
ATOM 846 O O . ILE A 1 102 ? -1.567 10.552 -1.433 1.00 95.31 102 ILE A O 1
ATOM 850 N N . VAL A 1 103 ? -3.772 10.220 -1.187 1.00 95.62 103 VAL A N 1
ATOM 851 C CA . VAL A 1 103 ? -4.131 10.637 -2.554 1.00 95.62 103 VAL A CA 1
ATOM 852 C C . VAL A 1 103 ? -3.691 12.078 -2.832 1.00 95.62 103 VAL A C 1
ATOM 854 O O . VAL A 1 103 ? -3.136 12.359 -3.893 1.00 95.62 103 VAL A O 1
ATOM 857 N N . GLU A 1 104 ? -3.878 12.987 -1.876 1.00 94.88 104 GLU A N 1
ATOM 858 C CA . GLU A 1 104 ? -3.454 14.383 -2.004 1.00 94.88 104 GLU A CA 1
ATOM 859 C C . GLU A 1 104 ? -1.935 14.539 -2.126 1.00 94.88 104 GLU A C 1
ATOM 861 O O . GLU A 1 104 ? -1.467 15.362 -2.915 1.00 94.88 104 GLU A O 1
ATOM 866 N N . VAL A 1 105 ? -1.157 13.770 -1.357 1.00 93.69 105 VAL A N 1
ATOM 867 C CA . VAL A 1 105 ? 0.313 13.790 -1.428 1.00 93.69 105 VAL A CA 1
ATOM 868 C C . VAL A 1 105 ? 0.801 13.153 -2.727 1.00 93.69 105 VAL A C 1
ATOM 870 O O . VAL A 1 105 ? 1.637 13.749 -3.396 1.00 93.69 105 VAL A O 1
ATOM 873 N N . MET A 1 106 ? 0.219 12.024 -3.143 1.00 91.50 106 MET A N 1
ATOM 874 C CA . MET A 1 106 ? 0.540 11.358 -4.414 1.00 91.50 106 MET A CA 1
ATOM 875 C C . MET A 1 106 ? 0.265 12.240 -5.640 1.00 91.50 106 MET A C 1
ATOM 877 O O . MET A 1 106 ? 0.886 12.063 -6.684 1.00 91.50 106 MET A O 1
ATOM 881 N N . ASN A 1 107 ? -0.670 13.188 -5.530 1.00 91.25 107 ASN A N 1
ATOM 882 C CA . ASN A 1 107 ? -1.001 14.124 -6.603 1.00 91.25 107 ASN A CA 1
ATOM 883 C C . ASN A 1 107 ? -0.067 15.351 -6.660 1.00 91.25 107 ASN A C 1
ATOM 885 O O . ASN A 1 107 ? -0.163 16.179 -7.571 1.00 91.25 107 ASN A O 1
ATOM 889 N N . ARG A 1 108 ? 0.851 15.502 -5.698 1.00 88.62 108 ARG A N 1
ATOM 890 C CA . ARG A 1 108 ? 1.940 16.477 -5.802 1.00 88.62 108 ARG A CA 1
ATOM 891 C C . ARG A 1 108 ? 2.907 15.920 -6.840 1.00 88.62 108 ARG A C 1
ATOM 893 O O . ARG A 1 108 ? 3.294 14.764 -6.751 1.00 88.62 108 ARG A O 1
ATOM 900 N N . HIS A 1 109 ? 3.256 16.709 -7.855 1.00 73.50 109 HIS A N 1
ATOM 901 C CA . HIS A 1 109 ? 4.157 16.291 -8.937 1.00 73.50 109 HIS A CA 1
ATOM 902 C C . HIS A 1 109 ? 5.600 16.126 -8.418 1.00 73.50 109 HIS A C 1
ATOM 904 O O . HIS A 1 109 ? 6.484 16.924 -8.731 1.00 73.50 109 HIS A O 1
ATOM 910 N N . GLU A 1 110 ? 5.821 15.123 -7.574 1.00 85.12 110 GLU A N 1
ATOM 911 C CA . GLU A 1 110 ? 7.110 14.753 -7.010 1.00 85.12 110 GLU A CA 1
ATOM 912 C C . GLU A 1 110 ? 7.868 13.806 -7.948 1.00 85.12 110 GLU A C 1
ATOM 914 O O . GLU A 1 110 ? 7.400 13.408 -9.019 1.00 85.12 110 GLU A O 1
ATOM 919 N N . TYR A 1 111 ? 9.111 13.511 -7.579 1.00 91.00 111 TYR A N 1
ATOM 920 C CA . TYR A 1 111 ? 10.002 12.690 -8.380 1.00 91.00 111 TYR A CA 1
ATOM 921 C C . TYR A 1 111 ? 9.431 11.284 -8.613 1.00 91.00 111 TYR A C 1
ATOM 923 O O . TYR A 1 111 ? 9.049 10.597 -7.671 1.00 91.00 111 TYR A O 1
ATOM 931 N N . LEU A 1 112 ? 9.500 10.818 -9.862 1.00 93.25 112 LEU A N 1
ATOM 932 C CA . LEU A 1 112 ? 9.350 9.409 -10.213 1.00 93.25 112 LEU A CA 1
ATOM 933 C C . LEU A 1 112 ? 10.609 8.909 -10.934 1.00 93.25 112 LEU A C 1
ATOM 935 O O . LEU A 1 112 ? 11.197 9.651 -11.735 1.00 93.25 112 LEU A O 1
ATOM 939 N N . PRO A 1 113 ? 11.010 7.643 -10.714 1.00 93.62 113 PRO A N 1
ATOM 940 C CA . PRO A 1 113 ? 12.019 6.983 -11.527 1.00 93.62 113 PRO A CA 1
ATOM 941 C C . PRO A 1 113 ? 11.755 7.141 -13.026 1.00 93.62 113 PRO A C 1
ATOM 943 O O . PRO A 1 113 ? 10.636 6.965 -13.509 1.00 93.62 113 PRO A O 1
ATOM 946 N N . LYS A 1 114 ? 12.811 7.420 -13.795 1.00 92.69 114 LYS A N 1
ATOM 947 C CA . LYS A 1 114 ? 12.719 7.392 -15.260 1.00 92.69 114 LYS A CA 1
ATOM 948 C C . LYS A 1 114 ? 12.359 5.983 -15.729 1.00 92.69 114 LYS A C 1
ATOM 950 O O . LYS A 1 114 ? 12.855 5.003 -15.175 1.00 92.69 114 LYS A O 1
ATOM 955 N N . MET A 1 115 ? 11.561 5.898 -16.793 1.00 92.94 115 MET A N 1
ATOM 956 C CA . MET A 1 115 ? 11.222 4.614 -17.404 1.00 92.94 115 MET A CA 1
ATOM 957 C C . MET A 1 115 ? 12.496 3.899 -17.885 1.00 92.94 115 MET A C 1
ATOM 959 O O . MET A 1 115 ? 13.247 4.479 -18.675 1.00 92.94 115 MET A O 1
ATOM 963 N N . PRO A 1 116 ? 12.766 2.672 -17.404 1.00 93.44 116 PRO A N 1
ATOM 964 C CA . PRO A 1 116 ? 14.014 1.975 -17.676 1.00 93.44 116 PRO A CA 1
ATOM 965 C C . PRO A 1 116 ? 14.015 1.303 -19.052 1.00 93.44 116 PRO A C 1
ATOM 967 O O . PRO A 1 116 ? 12.968 0.976 -19.621 1.00 93.44 116 PRO A O 1
ATOM 970 N N . THR A 1 117 ? 15.215 1.024 -19.559 1.00 92.31 117 THR A N 1
ATOM 971 C CA . THR A 1 117 ? 15.410 0.093 -20.679 1.00 92.31 117 THR A CA 1
ATOM 972 C C . THR A 1 117 ? 15.182 -1.358 -20.240 1.00 92.31 117 THR A C 1
ATOM 974 O O . THR A 1 117 ? 15.153 -1.661 -19.045 1.00 92.31 117 THR A O 1
ATOM 977 N N . GLN A 1 118 ? 15.081 -2.292 -21.194 1.00 92.94 118 GLN A N 1
ATOM 978 C CA . GLN A 1 118 ? 14.913 -3.719 -20.881 1.00 92.94 118 GLN A CA 1
ATOM 979 C C . GLN A 1 118 ? 16.023 -4.261 -19.963 1.00 92.94 118 GLN A C 1
ATOM 981 O O . GLN A 1 118 ? 15.746 -5.074 -19.090 1.00 92.94 118 GLN A O 1
ATOM 986 N N . SER A 1 119 ? 17.266 -3.797 -20.116 1.00 92.00 119 SER A N 1
ATOM 987 C CA . SER A 1 119 ? 18.402 -4.225 -19.284 1.00 92.00 119 SER A CA 1
ATOM 988 C C . SER A 1 119 ? 18.446 -3.587 -17.891 1.00 92.00 119 SER A C 1
ATOM 990 O O . SER A 1 119 ? 19.297 -3.942 -17.073 1.00 92.00 119 SER A O 1
ATOM 992 N N . GLU A 1 120 ? 17.580 -2.609 -17.631 1.00 92.88 120 GLU A N 1
ATOM 993 C CA . GLU A 1 120 ? 17.560 -1.820 -16.397 1.00 92.88 120 GLU A CA 1
ATOM 994 C C . GLU A 1 120 ? 16.246 -1.959 -15.627 1.00 92.88 120 GLU A C 1
ATOM 996 O O . GLU A 1 120 ? 16.125 -1.405 -14.537 1.00 92.88 120 GLU A O 1
ATOM 1001 N N . VAL A 1 121 ? 15.268 -2.697 -16.162 1.00 94.94 121 VAL A N 1
ATOM 1002 C CA . VAL A 1 121 ? 13.937 -2.837 -15.557 1.00 94.94 121 VAL A CA 1
ATOM 1003 C C . VAL A 1 121 ? 14.009 -3.361 -14.117 1.00 94.94 121 VAL A C 1
ATOM 1005 O O . VAL A 1 121 ? 13.367 -2.792 -13.236 1.00 94.94 121 VAL A O 1
ATOM 1008 N N . ASP A 1 122 ? 14.895 -4.323 -13.846 1.00 95.25 122 ASP A N 1
ATOM 1009 C CA . ASP A 1 122 ? 15.108 -4.927 -12.517 1.00 95.25 122 ASP A CA 1
ATOM 1010 C C . ASP A 1 122 ? 15.825 -4.000 -11.514 1.00 95.25 122 ASP A C 1
ATOM 1012 O O . ASP A 1 122 ? 16.003 -4.344 -10.335 1.00 95.25 122 ASP A O 1
ATOM 1016 N N . ASN A 1 123 ? 16.277 -2.828 -11.977 1.00 95.06 123 ASN A N 1
ATOM 1017 C CA . ASN A 1 123 ? 16.836 -1.776 -11.130 1.00 95.06 123 ASN A CA 1
ATOM 1018 C C . ASN A 1 123 ? 15.766 -0.808 -10.615 1.00 95.06 123 ASN A C 1
ATOM 1020 O O . ASN A 1 123 ? 16.063 -0.002 -9.735 1.00 95.06 123 ASN A O 1
ATOM 1024 N N . VAL A 1 124 ? 14.554 -0.850 -11.172 1.00 96.38 124 VAL A N 1
ATOM 1025 C CA . VAL A 1 124 ? 13.461 0.080 -10.847 1.00 96.38 124 VAL A CA 1
ATOM 1026 C C . VAL A 1 124 ? 12.239 -0.663 -10.329 1.00 96.38 124 VAL A C 1
ATOM 1028 O O . VAL A 1 124 ? 11.597 -0.203 -9.388 1.00 96.38 124 VAL A O 1
ATOM 1031 N N . PHE A 1 125 ? 11.948 -1.826 -10.904 1.00 97.31 125 PHE A N 1
ATOM 1032 C CA . PHE A 1 125 ? 10.761 -2.608 -10.606 1.00 97.31 125 PHE A CA 1
ATOM 1033 C C . PHE A 1 125 ? 11.097 -4.002 -10.081 1.00 97.31 125 PHE A C 1
ATOM 1035 O O . PHE A 1 125 ? 12.134 -4.574 -10.419 1.00 97.31 125 PHE A O 1
ATOM 1042 N N . ASP A 1 126 ? 10.184 -4.559 -9.289 1.00 96.25 126 ASP A N 1
ATOM 1043 C CA . ASP A 1 126 ? 10.166 -5.984 -8.983 1.00 96.25 126 ASP A CA 1
ATOM 1044 C C . ASP A 1 126 ? 9.464 -6.734 -10.121 1.00 96.25 126 ASP A C 1
ATOM 1046 O O . ASP A 1 126 ? 8.261 -6.590 -10.337 1.00 96.25 126 ASP A O 1
ATOM 1050 N N . THR A 1 127 ? 10.238 -7.504 -10.879 1.00 95.69 127 THR A N 1
ATOM 1051 C CA . THR A 1 127 ? 9.784 -8.286 -12.037 1.00 95.69 127 THR A CA 1
ATOM 1052 C C . THR A 1 127 ? 9.501 -9.748 -11.697 1.00 95.69 127 THR A C 1
ATOM 1054 O O . THR A 1 127 ? 9.219 -10.542 -12.594 1.00 95.69 127 THR A O 1
ATOM 1057 N N . SER A 1 128 ? 9.581 -10.123 -10.415 1.00 95.19 128 SER A N 1
ATOM 1058 C CA . SER A 1 128 ? 9.365 -11.504 -9.973 1.00 95.19 128 SER A CA 1
ATOM 1059 C C . SER A 1 128 ? 7.886 -11.883 -9.858 1.00 95.19 128 SER A C 1
ATOM 1061 O O . SER A 1 128 ? 7.555 -13.068 -9.928 1.00 95.19 128 SER A O 1
ATOM 1063 N N . LEU A 1 129 ? 7.002 -10.890 -9.726 1.00 94.38 129 LEU A N 1
ATOM 1064 C CA . LEU A 1 129 ? 5.560 -11.074 -9.586 1.00 94.38 129 LEU A CA 1
ATOM 1065 C C . LEU A 1 129 ? 4.877 -11.188 -10.956 1.00 94.38 129 LEU A C 1
ATOM 1067 O O . LEU A 1 129 ? 5.204 -10.468 -11.899 1.00 94.38 129 LEU A O 1
ATOM 1071 N N . LYS A 1 130 ? 3.899 -12.093 -11.065 1.00 91.69 130 LYS A N 1
ATOM 1072 C CA . LYS A 1 130 ? 3.233 -12.401 -12.346 1.00 91.69 130 LYS A CA 1
ATOM 1073 C C . LYS A 1 130 ? 2.168 -11.382 -12.752 1.00 9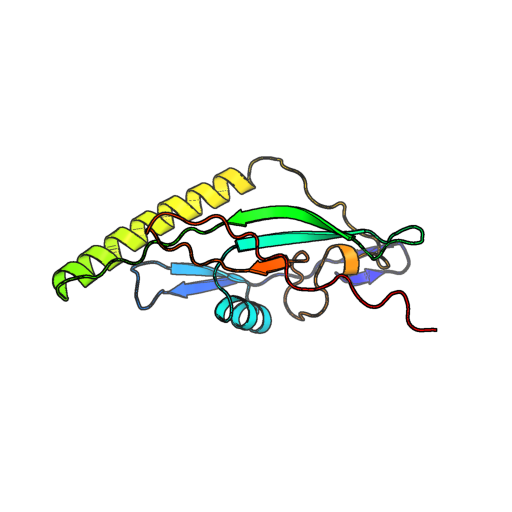1.69 130 LYS A C 1
ATOM 1075 O O . LYS A 1 130 ? 2.077 -11.038 -13.927 1.00 91.69 130 LYS A O 1
ATOM 1080 N N . ASP A 1 131 ? 1.372 -10.923 -11.789 1.00 93.69 131 ASP A N 1
ATOM 1081 C CA . ASP A 1 131 ? 0.139 -10.162 -12.056 1.00 93.69 131 ASP A CA 1
ATOM 1082 C C . ASP A 1 131 ? 0.321 -8.643 -11.927 1.00 93.69 131 ASP A C 1
ATOM 1084 O O . ASP A 1 131 ? -0.494 -7.853 -12.399 1.00 93.69 131 ASP A O 1
ATOM 1088 N N . VAL A 1 132 ? 1.397 -8.214 -11.268 1.00 96.62 132 VAL A N 1
ATOM 1089 C CA . VAL A 1 132 ? 1.704 -6.808 -11.002 1.00 96.62 132 VAL A CA 1
ATOM 1090 C C . VAL A 1 132 ? 3.210 -6.610 -11.045 1.00 96.62 132 VAL A C 1
ATOM 1092 O O . VAL A 1 132 ? 3.966 -7.533 -10.779 1.00 96.62 132 VAL A O 1
ATOM 1095 N N . GLN A 1 133 ? 3.651 -5.399 -11.367 1.00 97.00 133 GLN A N 1
ATOM 1096 C CA . GLN A 1 133 ? 5.066 -5.056 -11.401 1.00 97.00 133 GLN A CA 1
ATOM 1097 C C . GLN A 1 133 ? 5.299 -3.792 -10.554 1.00 97.00 133 GLN A C 1
ATOM 1099 O O . GLN A 1 133 ? 5.317 -2.687 -11.106 1.00 97.00 133 GLN A O 1
ATOM 1104 N N . PRO A 1 134 ? 5.390 -3.914 -9.215 1.00 97.00 134 PRO A N 1
ATOM 1105 C CA . PRO A 1 134 ? 5.563 -2.765 -8.336 1.00 97.00 134 PRO A CA 1
ATOM 1106 C C . PRO A 1 134 ? 6.968 -2.175 -8.493 1.00 97.00 134 PRO A C 1
ATOM 1108 O O . PRO A 1 134 ? 7.903 -2.848 -8.935 1.00 97.00 134 PRO A O 1
ATOM 1111 N N . TYR A 1 135 ? 7.140 -0.914 -8.096 1.00 97.19 135 TYR A N 1
ATOM 1112 C CA . TYR A 1 135 ? 8.480 -0.379 -7.859 1.00 97.19 135 TYR A CA 1
ATOM 1113 C C . TYR A 1 135 ? 9.207 -1.224 -6.814 1.00 97.19 135 TYR A C 1
ATOM 1115 O O . TYR A 1 135 ? 8.576 -1.799 -5.926 1.00 97.19 135 TYR A O 1
ATOM 1123 N N . LEU A 1 136 ? 10.536 -1.274 -6.889 1.00 96.94 136 LEU A N 1
ATOM 1124 C CA . LEU A 1 136 ? 11.326 -1.929 -5.854 1.00 96.94 136 LEU A CA 1
ATOM 1125 C C . LEU A 1 136 ? 11.047 -1.282 -4.497 1.00 96.94 136 LEU A C 1
ATOM 1127 O O . LEU A 1 136 ? 11.188 -0.068 -4.328 1.00 96.94 136 LEU A O 1
ATOM 1131 N N . TYR A 1 137 ? 10.684 -2.114 -3.525 1.00 95.50 137 TYR A N 1
ATOM 1132 C CA . TYR A 1 137 ? 10.308 -1.670 -2.194 1.00 95.50 137 TYR A CA 1
ATOM 1133 C C . TYR A 1 137 ? 10.971 -2.517 -1.106 1.00 95.50 137 TYR A C 1
ATOM 1135 O O . TYR A 1 137 ? 11.424 -3.642 -1.331 1.00 95.50 137 TYR A O 1
ATOM 1143 N N . LYS A 1 138 ? 11.061 -1.953 0.095 1.00 93.06 138 LYS A N 1
ATOM 1144 C CA . LYS A 1 138 ? 11.461 -2.648 1.318 1.00 93.06 138 LYS A CA 1
ATOM 1145 C C . LYS A 1 138 ? 10.518 -2.244 2.440 1.00 93.06 138 LYS A C 1
ATOM 1147 O O . LYS A 1 138 ? 10.198 -1.066 2.562 1.00 93.06 138 LYS A O 1
ATOM 1152 N N . ILE A 1 139 ? 10.128 -3.217 3.259 1.00 91.75 139 ILE A N 1
ATOM 1153 C CA . ILE A 1 139 ? 9.309 -2.990 4.449 1.00 91.75 139 ILE A CA 1
ATOM 1154 C C . ILE A 1 139 ? 10.150 -3.258 5.694 1.00 91.75 139 ILE A C 1
ATOM 1156 O O . ILE A 1 139 ? 10.868 -4.260 5.763 1.00 91.75 139 ILE A O 1
ATOM 1160 N N . SER A 1 140 ? 10.071 -2.362 6.670 1.00 90.56 140 SER A N 1
ATOM 1161 C CA . SER A 1 140 ? 10.703 -2.503 7.987 1.00 90.56 140 SER A CA 1
ATOM 1162 C C . SER A 1 140 ? 9.774 -2.001 9.081 1.00 90.56 140 SER A C 1
ATOM 1164 O O . SER A 1 140 ? 8.904 -1.189 8.821 1.00 90.56 140 SER A O 1
ATOM 1166 N N . TYR A 1 141 ? 9.952 -2.446 10.320 1.00 89.75 141 TYR A N 1
ATOM 1167 C CA . TYR A 1 141 ? 9.217 -1.903 11.462 1.00 89.75 141 TYR A CA 1
ATOM 1168 C C . TYR A 1 141 ? 10.175 -1.616 12.615 1.00 89.75 141 TYR A C 1
ATOM 1170 O O . TYR A 1 141 ? 11.265 -2.187 12.696 1.00 89.75 141 TYR A O 1
ATOM 1178 N N . GLN A 1 142 ? 9.764 -0.709 13.494 1.00 88.31 142 GLN A N 1
ATOM 1179 C CA . GLN A 1 142 ? 10.467 -0.372 14.726 1.00 88.31 142 GLN A CA 1
ATOM 1180 C C . GLN A 1 142 ? 9.441 -0.267 15.853 1.00 88.31 142 GLN A C 1
ATOM 1182 O O . GLN A 1 142 ? 8.344 0.246 15.640 1.00 88.31 142 GLN A O 1
ATOM 1187 N N . ILE A 1 143 ? 9.798 -0.755 17.040 1.00 87.12 143 ILE A N 1
ATOM 1188 C CA . ILE A 1 143 ? 8.984 -0.631 18.251 1.00 87.12 143 ILE A CA 1
ATOM 1189 C C . ILE A 1 143 ? 9.640 0.446 19.111 1.00 87.12 143 ILE A C 1
ATOM 1191 O O . ILE A 1 143 ? 10.792 0.298 19.515 1.00 87.12 143 ILE A O 1
ATOM 1195 N N . THR A 1 144 ? 8.931 1.549 19.340 1.00 82.00 144 THR A N 1
ATOM 1196 C CA . THR A 1 144 ? 9.390 2.647 20.197 1.00 82.00 144 THR A CA 1
ATOM 1197 C C . THR A 1 144 ? 8.633 2.593 21.520 1.00 82.00 144 THR A C 1
ATOM 1199 O O . THR A 1 144 ? 7.478 3.015 21.568 1.00 82.00 144 THR A O 1
ATOM 1202 N N . ASP A 1 145 ? 9.260 2.088 22.583 1.00 72.75 145 ASP A N 1
ATOM 1203 C CA . ASP A 1 145 ? 8.663 2.123 23.921 1.00 72.75 145 ASP A CA 1
ATOM 1204 C C . ASP A 1 145 ? 8.728 3.540 24.504 1.00 72.75 145 ASP A C 1
ATOM 1206 O O . ASP A 1 145 ? 9.779 4.184 24.540 1.00 72.75 145 ASP A O 1
ATOM 1210 N N . SER A 1 146 ? 7.588 4.036 24.986 1.00 54.69 146 SER A N 1
ATOM 1211 C CA . SER A 1 146 ? 7.458 5.330 25.655 1.00 54.69 146 SER A CA 1
ATOM 1212 C C . SER A 1 146 ? 7.842 5.250 27.138 1.00 54.69 146 SER A C 1
ATOM 1214 O O . SER A 1 146 ? 7.057 5.636 28.003 1.00 54.69 146 SER A O 1
ATOM 1216 N N . LEU A 1 147 ? 9.047 4.764 27.446 1.00 48.19 147 LEU A N 1
ATOM 1217 C CA . LEU A 1 147 ? 9.707 5.017 28.729 1.00 48.19 147 LEU A CA 1
ATOM 1218 C C . LEU A 1 147 ? 11.131 5.511 28.454 1.00 48.19 147 LEU A C 1
ATOM 1220 O O . LEU A 1 147 ? 11.925 4.852 27.789 1.00 48.19 147 LEU A O 1
ATOM 1224 N N . GLY A 1 148 ? 11.422 6.726 28.912 1.00 47.47 148 GLY A N 1
ATOM 1225 C CA . GLY A 1 148 ? 12.654 7.436 28.605 1.00 47.47 148 GLY A CA 1
ATOM 1226 C C . GLY A 1 148 ? 13.938 6.761 29.102 1.00 47.47 148 GLY A C 1
ATOM 1227 O O . GLY A 1 148 ? 13.954 6.021 30.081 1.00 47.47 148 GLY A O 1
ATOM 1228 N N . THR A 1 149 ? 15.026 7.168 28.442 1.00 41.09 149 THR A N 1
ATOM 1229 C CA . THR A 1 149 ? 16.459 6.975 28.737 1.00 41.09 149 THR A CA 1
ATOM 1230 C C . THR A 1 149 ? 17.058 5.587 28.494 1.00 41.09 149 THR A C 1
ATOM 1232 O O . THR A 1 149 ? 16.997 4.705 29.334 1.00 41.09 149 THR A O 1
ATOM 1235 N N . SER A 1 150 ? 17.815 5.447 27.401 1.00 40.38 150 SER A N 1
ATOM 1236 C CA . SER A 1 150 ? 19.282 5.451 27.507 1.00 40.38 150 SER A CA 1
ATOM 1237 C C . SER A 1 150 ? 19.944 5.444 26.127 1.00 40.38 150 SER A C 1
ATOM 1239 O O . SER A 1 150 ? 19.533 4.748 25.201 1.00 40.38 150 SER A O 1
ATOM 1241 N N . VAL A 1 151 ? 21.002 6.238 26.009 1.00 50.72 151 VAL A N 1
ATOM 1242 C CA . VAL A 1 151 ? 21.944 6.236 24.896 1.00 50.72 151 VAL A CA 1
ATOM 1243 C C . VAL A 1 151 ? 22.632 4.873 24.866 1.00 50.72 151 VAL A C 1
ATOM 1245 O O . VAL A 1 151 ? 23.487 4.590 25.699 1.00 50.72 151 VAL A O 1
ATOM 1248 N N . THR A 1 152 ? 22.303 4.009 23.910 1.00 41.72 152 THR A N 1
ATOM 1249 C CA . THR A 1 152 ? 23.229 2.950 23.488 1.00 41.72 152 THR A CA 1
ATOM 1250 C C . THR A 1 152 ? 22.977 2.614 22.028 1.00 41.72 152 THR A C 1
ATOM 1252 O O . THR A 1 152 ? 22.247 1.688 21.680 1.00 41.72 152 THR A O 1
ATOM 1255 N N . THR A 1 153 ? 23.618 3.383 21.151 1.00 43.47 153 THR A N 1
ATOM 1256 C CA . THR A 1 153 ? 23.869 2.998 19.765 1.00 43.47 153 THR A CA 1
ATOM 1257 C C . THR A 1 153 ? 24.713 1.727 19.786 1.00 43.47 153 THR A C 1
ATOM 1259 O O . THR A 1 153 ? 25.939 1.765 19.727 1.00 43.47 153 THR A O 1
ATOM 1262 N N . THR A 1 154 ? 24.067 0.570 19.913 1.00 38.03 154 THR A N 1
ATOM 1263 C CA . THR A 1 154 ? 24.733 -0.704 19.674 1.00 38.03 154 THR A CA 1
ATOM 1264 C C . THR A 1 154 ? 24.835 -0.858 18.165 1.00 38.03 154 THR A C 1
ATOM 1266 O O . THR A 1 154 ? 24.011 -1.504 17.524 1.00 38.03 154 THR A O 1
ATOM 1269 N N . MET A 1 155 ? 25.868 -0.235 17.590 1.00 46.75 155 MET A N 1
ATOM 1270 C CA . MET A 1 155 ? 26.466 -0.733 16.360 1.00 46.75 155 MET A CA 1
ATOM 1271 C C . MET A 1 155 ? 26.852 -2.191 16.614 1.00 46.75 155 MET A C 1
ATOM 1273 O O . MET A 1 155 ? 27.862 -2.478 17.255 1.00 46.75 155 MET A O 1
ATOM 1277 N N . ARG A 1 156 ? 26.045 -3.134 16.133 1.00 41.09 156 ARG A N 1
ATOM 1278 C CA . ARG A 1 156 ? 26.478 -4.518 15.975 1.00 41.09 156 ARG A CA 1
ATOM 1279 C C . ARG A 1 156 ? 26.114 -5.007 14.584 1.00 41.09 156 ARG A C 1
ATOM 1281 O O . ARG A 1 156 ? 24.947 -5.234 14.288 1.00 41.09 156 ARG A O 1
ATOM 1288 N N . ARG A 1 157 ? 27.197 -5.288 13.843 1.00 39.12 157 ARG A N 1
ATOM 1289 C CA . ARG A 1 157 ? 27.317 -6.171 12.671 1.00 39.12 157 ARG A CA 1
ATOM 1290 C C . ARG A 1 157 ? 26.950 -5.468 11.348 1.00 39.12 157 ARG A C 1
ATOM 1292 O O . ARG A 1 157 ? 25.788 -5.216 11.090 1.00 39.12 157 ARG A O 1
ATOM 1299 N N . LEU A 1 158 ? 27.887 -5.095 10.472 1.00 38.94 158 LEU A N 1
ATOM 1300 C CA . LEU A 1 158 ? 29.037 -5.857 9.968 1.00 38.94 158 LEU A CA 1
ATOM 1301 C C . LEU A 1 158 ? 30.197 -4.915 9.572 1.00 38.94 158 LEU A C 1
ATOM 1303 O O . LEU A 1 158 ? 30.152 -4.283 8.525 1.00 38.94 158 LEU A O 1
ATOM 1307 N N . ILE A 1 159 ? 31.262 -4.872 10.376 1.00 50.84 159 ILE A N 1
ATOM 1308 C CA . ILE A 1 159 ? 32.624 -4.594 9.891 1.00 50.84 159 ILE A CA 1
ATOM 1309 C C . ILE A 1 159 ? 33.490 -5.728 10.435 1.00 50.84 159 ILE A C 1
ATOM 1311 O O . ILE A 1 159 ? 33.941 -5.673 11.576 1.00 50.84 159 ILE A O 1
ATOM 1315 N N . LYS A 1 160 ? 33.616 -6.798 9.651 1.00 35.28 160 LYS A N 1
ATOM 1316 C CA . LYS A 1 160 ? 34.702 -7.787 9.694 1.00 35.28 160 LYS A CA 1
ATOM 1317 C C . LYS A 1 160 ? 34.386 -8.854 8.654 1.00 35.28 160 LYS A C 1
ATOM 1319 O O . LYS A 1 160 ? 33.468 -9.633 8.866 1.00 35.28 160 LYS A O 1
ATOM 1324 N N . ASP A 1 161 ? 35.026 -8.738 7.495 1.00 35.53 161 ASP A N 1
ATOM 1325 C CA . ASP A 1 161 ? 35.777 -9.828 6.848 1.00 35.53 161 ASP A CA 1
ATOM 1326 C C . ASP A 1 161 ? 36.541 -9.286 5.628 1.00 35.53 161 ASP A C 1
ATOM 1328 O O . ASP A 1 161 ? 36.564 -9.856 4.543 1.00 35.53 161 ASP A O 1
ATOM 1332 N N . THR A 1 162 ? 37.232 -8.164 5.839 1.00 43.16 162 THR A N 1
ATOM 1333 C CA . THR A 1 162 ? 38.474 -7.895 5.117 1.00 43.16 162 THR A CA 1
ATOM 1334 C C . THR A 1 162 ? 39.580 -8.100 6.142 1.00 43.16 162 THR A C 1
ATOM 1336 O O . THR A 1 162 ? 39.544 -7.462 7.195 1.00 43.16 162 THR A O 1
ATOM 1339 N N . LEU A 1 163 ? 40.537 -8.972 5.809 1.00 40.16 163 LEU A N 1
ATOM 1340 C CA . LEU A 1 163 ? 41.726 -9.388 6.571 1.00 40.16 163 LEU A CA 1
ATOM 1341 C C . LEU A 1 163 ? 41.583 -10.684 7.391 1.00 40.16 163 LEU A C 1
ATOM 1343 O O . LEU A 1 163 ? 41.588 -10.678 8.621 1.00 40.16 163 LEU A O 1
ATOM 1347 N N . ALA A 1 164 ? 41.609 -11.808 6.674 1.00 36.81 164 ALA A N 1
ATOM 1348 C CA . ALA A 1 164 ? 42.403 -12.967 7.069 1.00 36.81 164 ALA A CA 1
ATOM 1349 C C . ALA A 1 164 ? 43.029 -13.582 5.798 1.00 36.81 164 ALA A C 1
ATOM 1351 O O . ALA A 1 164 ? 42.308 -14.188 5.017 1.00 36.81 164 ALA A O 1
ATOM 1352 N N . LEU A 1 165 ? 44.340 -13.325 5.639 1.00 35.88 165 LEU A N 1
ATOM 1353 C CA . LEU A 1 165 ? 45.349 -13.902 4.723 1.00 35.88 165 LEU A CA 1
ATOM 1354 C C . LEU A 1 165 ? 44.988 -14.121 3.244 1.00 35.88 165 LEU A C 1
ATOM 1356 O O . LEU A 1 165 ? 44.322 -15.124 2.918 1.00 35.88 165 LEU A O 1
#